Protein AF-A0A3N9U1U1-F1 (afdb_monomer_lite)

Radius of gyration: 14.03 Å; chains: 1; bounding box: 30×42×37 Å

Foldseek 3Di:
DPPFQWDKDADPVRQWIKIFTHAFQAADPVVQKTKHQLVRIDTPGRPVQWDWDWDDQPPDTWIWTAGNVPRHTAWIDDDRMIMGGNVVVVRSVDDNVVHHHDPPVCVNVNNDDPDD

Structure (mmCIF, N/CA/C/O backbone):
data_AF-A0A3N9U1U1-F1
#
_entry.id   AF-A0A3N9U1U1-F1
#
loop_
_atom_site.group_PDB
_atom_site.id
_atom_site.type_symbol
_atom_site.label_atom_id
_atom_site.label_alt_id
_atom_site.label_comp_id
_atom_site.label_asym_id
_atom_site.label_entity_id
_atom_site.label_seq_id
_atom_site.pdbx_PDB_ins_code
_atom_site.Cartn_x
_atom_site.Cartn_y
_atom_site.Cartn_z
_atom_site.occupancy
_atom_site.B_iso_or_equiv
_atom_site.auth_seq_id
_atom_site.auth_comp_id
_atom_site.auth_asym_id
_atom_site.auth_atom_id
_atom_site.pdbx_PDB_model_num
ATOM 1 N N . MET A 1 1 ? -3.858 25.351 -12.380 1.00 31.75 1 MET A N 1
ATOM 2 C CA . MET A 1 1 ? -4.132 24.780 -11.046 1.00 31.75 1 MET A CA 1
ATOM 3 C C . MET A 1 1 ? -4.018 23.277 -11.204 1.00 31.75 1 MET A C 1
ATOM 5 O O . MET A 1 1 ? -4.824 22.727 -11.942 1.00 31.75 1 MET A O 1
ATOM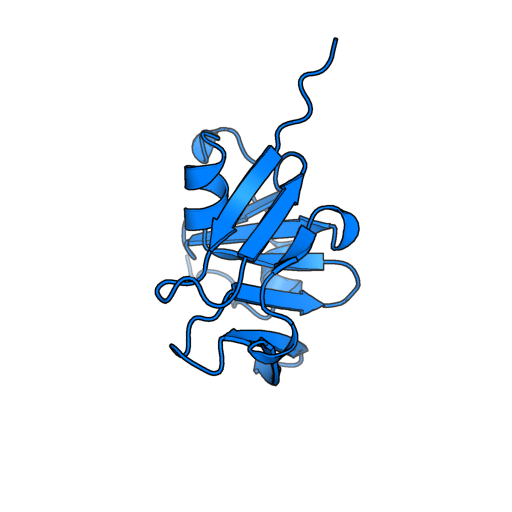 9 N N . SER A 1 2 ? -2.976 22.640 -10.661 1.00 41.50 2 SER A N 1
ATOM 10 C CA . SER A 1 2 ? -2.941 21.177 -10.613 1.00 41.50 2 SER A CA 1
ATOM 11 C C . SER A 1 2 ? -3.943 20.752 -9.548 1.00 41.50 2 SER A C 1
ATOM 13 O O . SER A 1 2 ? -3.799 21.101 -8.377 1.00 41.50 2 SER A O 1
ATOM 15 N N . ASN A 1 3 ? -5.003 20.063 -9.955 1.00 52.28 3 ASN A N 1
ATOM 16 C CA . ASN A 1 3 ? -5.795 19.312 -8.997 1.00 52.28 3 ASN A CA 1
ATOM 17 C C . ASN A 1 3 ? -4.896 18.158 -8.572 1.00 52.28 3 ASN A C 1
ATOM 19 O O . ASN A 1 3 ? -4.740 17.196 -9.318 1.00 52.28 3 ASN A O 1
ATOM 23 N N . ASN A 1 4 ? -4.215 18.304 -7.440 1.00 61.34 4 ASN A N 1
ATOM 24 C CA . ASN A 1 4 ? -3.495 17.184 -6.862 1.00 61.34 4 ASN A CA 1
ATOM 25 C C . ASN A 1 4 ? -4.531 16.077 -6.631 1.00 61.34 4 ASN A C 1
ATOM 27 O O . ASN A 1 4 ? -5.560 16.307 -5.993 1.00 61.34 4 ASN A O 1
ATOM 31 N N . LEU A 1 5 ? -4.299 14.919 -7.243 1.00 76.69 5 LEU A N 1
ATOM 32 C CA . LEU A 1 5 ? -5.171 13.763 -7.109 1.00 76.69 5 LEU A CA 1
ATOM 33 C C . LEU A 1 5 ? -5.086 13.292 -5.660 1.00 76.69 5 LEU A C 1
ATOM 35 O O . LEU A 1 5 ? -4.000 12.995 -5.174 1.00 76.69 5 LEU A O 1
ATOM 39 N N . TYR A 1 6 ? -6.215 13.266 -4.962 1.00 82.50 6 TYR A N 1
ATOM 40 C CA . TYR A 1 6 ? -6.299 12.724 -3.614 1.00 82.50 6 TYR A CA 1
ATOM 41 C C . TYR A 1 6 ? -7.487 11.780 -3.531 1.00 82.50 6 TYR A C 1
ATOM 43 O O . TYR A 1 6 ? -8.575 12.111 -4.006 1.00 82.50 6 TYR A O 1
ATOM 51 N N . ALA A 1 7 ? -7.306 10.648 -2.861 1.00 83.62 7 ALA A N 1
ATOM 52 C CA . ALA A 1 7 ? -8.416 9.808 -2.434 1.00 83.62 7 ALA A CA 1
ATOM 53 C C . ALA A 1 7 ? -8.213 9.365 -0.995 1.00 83.62 7 ALA A C 1
ATOM 55 O O . ALA A 1 7 ? -7.104 9.066 -0.556 1.00 83.62 7 ALA A O 1
ATOM 56 N N . ARG A 1 8 ? -9.321 9.306 -0.263 1.00 88.19 8 ARG A N 1
ATOM 57 C CA . ARG A 1 8 ? -9.377 8.662 1.043 1.00 88.19 8 ARG A CA 1
ATOM 58 C C . ARG A 1 8 ? -10.027 7.303 0.867 1.00 88.19 8 ARG A C 1
ATOM 60 O O . ARG A 1 8 ? -11.088 7.204 0.253 1.00 88.19 8 ARG A O 1
ATOM 67 N N . ALA A 1 9 ? -9.419 6.276 1.435 1.00 84.00 9 ALA A N 1
ATOM 68 C CA . ALA A 1 9 ? -9.984 4.942 1.438 1.00 84.00 9 ALA A CA 1
ATOM 69 C C . ALA A 1 9 ? -9.791 4.273 2.796 1.00 84.00 9 ALA A C 1
ATOM 71 O O . ALA A 1 9 ? -8.855 4.556 3.541 1.00 84.00 9 ALA A O 1
ATOM 72 N N . GLU A 1 10 ? -10.750 3.422 3.129 1.00 90.50 10 GLU A N 1
ATOM 73 C CA . GLU A 1 10 ? -10.861 2.778 4.430 1.00 90.50 10 GLU A CA 1
ATOM 74 C C . GLU A 1 10 ? -10.674 1.269 4.289 1.00 90.50 10 GLU A C 1
ATOM 76 O O . GLU A 1 10 ? -10.953 0.699 3.224 1.00 90.50 10 GLU A O 1
ATOM 81 N N . CYS A 1 11 ? -10.246 0.630 5.381 1.00 91.38 11 CYS A N 1
ATOM 82 C CA . CYS A 1 11 ? -10.404 -0.811 5.532 1.00 91.38 11 CYS A CA 1
ATOM 83 C C . CYS A 1 11 ? -11.897 -1.185 5.507 1.00 91.38 11 CYS A C 1
ATOM 85 O O . CYS A 1 11 ? -12.770 -0.359 5.773 1.00 91.38 11 CYS A O 1
ATOM 87 N N . GLY A 1 12 ? -12.214 -2.444 5.237 1.00 89.56 12 GLY A N 1
ATOM 88 C CA . GLY A 1 12 ? -13.567 -2.976 5.109 1.00 89.56 12 GLY A CA 1
ATOM 89 C C . GLY A 1 12 ? -14.449 -2.808 6.348 1.00 89.56 12 GLY A C 1
ATOM 90 O O . GLY A 1 12 ? -15.669 -2.782 6.214 1.00 89.56 12 GLY A O 1
ATOM 91 N N . CYS A 1 13 ? -13.876 -2.633 7.547 1.00 94.31 13 CYS A N 1
ATOM 92 C CA . CYS A 1 13 ? -14.652 -2.293 8.751 1.00 94.31 13 CYS A CA 1
ATOM 93 C C . CYS A 1 13 ? -14.685 -0.795 9.099 1.00 94.31 13 CYS A C 1
ATOM 95 O O . CYS A 1 13 ? -15.232 -0.433 10.144 1.00 94.31 13 CYS A O 1
ATOM 97 N N . GLY A 1 14 ? -14.070 0.066 8.283 1.00 93.56 14 GLY A N 1
ATOM 98 C CA . GLY A 1 14 ? -14.014 1.517 8.491 1.00 93.56 14 GLY A CA 1
ATOM 99 C C . GLY A 1 14 ? -13.151 1.970 9.675 1.00 93.56 14 GLY A C 1
ATOM 100 O O . GLY A 1 14 ? -13.118 3.152 10.007 1.00 93.56 14 GLY A O 1
ATOM 101 N N . ALA A 1 15 ? -12.460 1.053 10.363 1.00 96.12 15 ALA A N 1
ATOM 102 C CA . ALA A 1 15 ? -11.670 1.395 11.546 1.00 96.12 15 ALA A CA 1
ATOM 103 C C . ALA A 1 15 ? -10.398 2.179 11.201 1.00 96.12 15 ALA A C 1
ATOM 105 O O . ALA A 1 15 ? -9.993 3.033 11.987 1.00 96.12 15 ALA A O 1
ATOM 106 N N . VAL A 1 16 ? -9.801 1.902 10.038 1.00 95.19 16 VAL A N 1
ATOM 107 C CA . VAL A 1 16 ? -8.560 2.508 9.546 1.00 95.19 16 VAL A CA 1
ATOM 108 C C . VAL A 1 16 ? -8.831 3.207 8.220 1.00 95.19 16 VAL A C 1
ATOM 110 O O . VAL A 1 16 ? -9.489 2.627 7.357 1.00 95.19 16 VAL A O 1
ATOM 113 N N . ALA A 1 17 ? -8.308 4.424 8.052 1.00 92.06 17 ALA A N 1
ATOM 114 C CA . ALA A 1 17 ? -8.410 5.181 6.807 1.00 92.06 17 ALA A CA 1
ATOM 115 C C . ALA A 1 17 ? -7.060 5.759 6.382 1.00 92.06 17 ALA A C 1
ATOM 117 O O . ALA A 1 17 ? -6.355 6.379 7.187 1.00 92.06 17 ALA A O 1
ATOM 118 N N . LEU A 1 18 ? -6.747 5.620 5.097 1.00 90.88 18 LEU A N 1
ATOM 119 C CA . LEU A 1 18 ? -5.570 6.187 4.455 1.00 90.88 18 LEU A CA 1
ATOM 120 C C . LEU A 1 18 ? -5.988 7.276 3.472 1.00 90.88 18 LEU A C 1
ATOM 122 O O . LEU A 1 18 ? -7.022 7.173 2.811 1.00 90.88 18 LEU A O 1
ATOM 126 N N . LEU A 1 19 ? -5.168 8.311 3.386 1.00 91.25 19 LEU A N 1
ATOM 127 C CA . LEU A 1 19 ? -5.184 9.298 2.322 1.00 91.25 19 LEU A CA 1
ATOM 128 C C . LEU A 1 19 ? -4.013 8.988 1.391 1.00 91.25 19 LEU A C 1
ATOM 130 O O . LEU A 1 19 ? -2.876 8.904 1.849 1.00 91.25 19 LEU A O 1
ATOM 134 N N . VAL A 1 20 ? -4.305 8.822 0.107 1.00 89.50 20 VAL A N 1
ATOM 135 C CA . VAL A 1 20 ? -3.317 8.701 -0.970 1.00 89.50 20 VAL A CA 1
ATOM 136 C C . VAL A 1 20 ? -3.275 10.001 -1.759 1.00 89.50 20 VAL A C 1
ATOM 138 O O . VAL A 1 20 ? -4.322 10.598 -2.030 1.00 89.50 20 VAL A O 1
ATOM 141 N N . ALA A 1 21 ? -2.068 10.428 -2.117 1.00 88.50 21 ALA A N 1
ATOM 142 C CA . ALA A 1 21 ? -1.790 11.625 -2.893 1.00 88.50 21 ALA A CA 1
ATOM 143 C C . ALA A 1 21 ? -1.025 11.279 -4.177 1.00 88.50 21 ALA A C 1
ATOM 145 O O . ALA A 1 21 ? 0.037 10.666 -4.128 1.00 88.50 21 ALA A O 1
ATOM 146 N N . GLY A 1 22 ? -1.528 11.742 -5.317 1.00 87.88 22 GLY A N 1
ATOM 147 C CA . GLY A 1 22 ? -0.930 11.518 -6.628 1.00 87.88 22 GLY A CA 1
ATOM 148 C C . GLY A 1 22 ? -1.296 10.171 -7.250 1.00 87.88 22 GLY A C 1
ATOM 149 O O . GLY A 1 22 ? -2.337 9.584 -6.958 1.00 87.88 22 GLY A O 1
ATOM 150 N N . GLU A 1 23 ? -0.431 9.721 -8.152 1.00 90.06 23 GLU A N 1
ATOM 151 C CA . GLU A 1 23 ? -0.531 8.460 -8.889 1.00 90.06 23 GLU A CA 1
ATOM 152 C C . GLU A 1 23 ? 0.570 7.506 -8.410 1.00 90.06 23 GLU A C 1
ATOM 154 O O . GLU A 1 23 ? 1.606 7.975 -7.923 1.00 90.06 23 GLU A O 1
ATOM 159 N N . PRO A 1 24 ? 0.386 6.180 -8.528 1.00 93.31 24 PRO A N 1
ATOM 160 C CA . PRO A 1 24 ? 1.452 5.257 -8.180 1.00 93.31 24 PRO A CA 1
ATOM 161 C C . PRO A 1 24 ? 2.576 5.396 -9.205 1.00 93.31 24 PRO A C 1
ATOM 163 O O . PRO A 1 24 ? 2.335 5.601 -10.396 1.00 93.31 24 PRO A O 1
ATOM 166 N N . GLU A 1 25 ? 3.818 5.221 -8.769 1.00 93.56 25 GLU A N 1
ATOM 167 C CA . GLU A 1 25 ? 4.953 5.241 -9.697 1.00 93.56 25 GLU A CA 1
ATOM 168 C C . GLU A 1 25 ? 5.038 3.964 -10.532 1.00 93.56 25 GLU A C 1
ATOM 170 O O . GLU A 1 25 ? 5.623 3.954 -11.622 1.00 93.56 25 GLU A O 1
ATOM 175 N N . ALA A 1 26 ? 4.456 2.878 -10.022 1.00 95.25 26 ALA A N 1
ATOM 176 C CA . ALA A 1 26 ? 4.333 1.644 -10.763 1.00 95.25 26 ALA A CA 1
ATOM 177 C C . ALA A 1 26 ? 3.114 0.821 -10.353 1.00 95.25 26 ALA A C 1
ATOM 179 O O . ALA A 1 26 ? 2.638 0.885 -9.223 1.00 95.25 26 ALA A O 1
ATOM 180 N N . VAL A 1 27 ? 2.671 -0.031 -11.268 1.00 95.44 27 VAL A N 1
ATOM 181 C CA . VAL A 1 27 ? 1.641 -1.042 -11.038 1.00 95.44 27 VAL A CA 1
ATOM 182 C C . VAL A 1 27 ? 2.097 -2.413 -11.516 1.00 95.44 27 VAL A C 1
ATOM 184 O O . VAL A 1 27 ? 2.963 -2.547 -12.380 1.00 95.44 27 VAL A O 1
ATOM 187 N N . ASP A 1 28 ? 1.474 -3.452 -10.984 1.00 94.00 28 ASP A N 1
ATOM 188 C CA . ASP A 1 28 ? 1.488 -4.785 -11.565 1.00 94.00 28 ASP A CA 1
ATOM 189 C C . ASP A 1 28 ? 0.054 -5.298 -11.693 1.00 94.00 28 ASP A C 1
ATOM 191 O O . ASP A 1 28 ? -0.514 -5.822 -10.729 1.00 94.00 28 ASP A O 1
ATOM 195 N N . PRO A 1 29 ? -0.545 -5.182 -12.890 1.00 89.94 29 PRO A N 1
ATOM 196 C CA . PRO A 1 29 ? -1.899 -5.657 -13.131 1.00 89.94 29 PRO A CA 1
ATOM 197 C C . PRO A 1 29 ? -2.064 -7.169 -12.968 1.00 89.94 29 PRO A C 1
ATOM 199 O O . PRO A 1 29 ? -3.159 -7.618 -12.639 1.00 89.94 29 PRO A O 1
ATOM 202 N N . ARG A 1 30 ? -0.998 -7.959 -13.165 1.00 89.44 30 ARG A N 1
ATOM 203 C CA . ARG A 1 30 ? -1.049 -9.424 -13.034 1.00 89.44 30 ARG A CA 1
ATOM 204 C C . ARG A 1 30 ? -1.173 -9.833 -11.571 1.00 89.44 30 ARG A C 1
ATOM 206 O O . ARG A 1 30 ? -1.912 -10.759 -11.259 1.00 89.44 30 ARG A O 1
ATOM 213 N N . LEU A 1 31 ? -0.474 -9.122 -10.687 1.00 91.25 31 LEU A N 1
ATOM 214 C CA . LEU A 1 31 ? -0.533 -9.332 -9.237 1.00 91.25 31 LEU A CA 1
ATOM 215 C C . LEU A 1 31 ? -1.609 -8.483 -8.544 1.00 91.25 31 LEU A C 1
ATOM 217 O O . LEU A 1 31 ? -1.845 -8.649 -7.352 1.00 91.25 31 LEU A O 1
ATOM 221 N N . ARG A 1 32 ? -2.271 -7.587 -9.285 1.00 93.38 32 ARG A N 1
ATOM 222 C CA . ARG A 1 32 ? -3.170 -6.550 -8.760 1.00 93.38 32 ARG A CA 1
ATOM 223 C C . ARG A 1 32 ? -2.521 -5.686 -7.674 1.00 93.38 32 ARG A C 1
ATOM 225 O O . ARG A 1 32 ? -3.139 -5.417 -6.643 1.00 93.38 32 ARG A O 1
ATOM 232 N N . LEU A 1 33 ? -1.309 -5.200 -7.936 1.00 95.25 33 LEU A N 1
ATOM 233 C CA . LEU A 1 33 ? -0.547 -4.358 -7.010 1.00 95.25 33 LEU A CA 1
ATOM 234 C C . LEU A 1 33 ? -0.232 -2.975 -7.582 1.00 95.25 33 LEU A C 1
ATOM 236 O O . LEU A 1 33 ? -0.157 -2.790 -8.797 1.00 95.25 33 LEU A O 1
ATOM 240 N N . ALA A 1 34 ? -0.021 -2.019 -6.685 1.00 95.44 34 ALA A N 1
ATOM 241 C CA . ALA A 1 34 ? 0.484 -0.685 -6.978 1.00 95.44 34 ALA A CA 1
ATOM 242 C C . ALA A 1 34 ? 1.560 -0.291 -5.971 1.00 95.44 34 ALA A C 1
ATOM 244 O O . ALA A 1 34 ? 1.425 -0.584 -4.780 1.00 95.44 34 ALA A O 1
ATOM 245 N N . TRP A 1 35 ? 2.584 0.406 -6.455 1.00 97.00 35 TRP A N 1
ATOM 246 C CA . TRP A 1 35 ? 3.695 0.905 -5.660 1.00 97.00 35 TRP A CA 1
ATOM 247 C C . TRP A 1 35 ? 3.751 2.424 -5.682 1.00 97.00 35 TRP A C 1
ATOM 249 O O . TRP A 1 35 ? 3.690 3.065 -6.734 1.00 97.00 35 TRP A O 1
ATOM 259 N N . TRP A 1 36 ? 3.926 2.974 -4.492 1.00 95.62 36 TRP A N 1
ATOM 260 C CA . TRP A 1 36 ? 3.913 4.398 -4.213 1.00 95.62 36 TRP A CA 1
ATOM 261 C C . TRP A 1 36 ? 5.160 4.766 -3.417 1.00 95.62 36 TRP A C 1
ATOM 263 O O . TRP A 1 36 ? 5.624 3.943 -2.618 1.00 95.62 36 TRP A O 1
ATOM 273 N N . PRO A 1 37 ? 5.679 5.993 -3.553 1.00 95.31 37 PRO A N 1
ATOM 274 C CA . PRO A 1 37 ? 6.601 6.505 -2.557 1.00 95.31 37 PRO A CA 1
ATOM 275 C C . PRO A 1 37 ? 5.874 6.568 -1.208 1.00 95.31 37 PRO A C 1
ATOM 277 O O . PRO A 1 37 ? 4.698 6.924 -1.143 1.00 95.31 37 PRO A O 1
ATOM 280 N N . GLU A 1 38 ? 6.564 6.249 -0.117 1.00 94.25 38 GLU A N 1
ATOM 281 C CA . GLU A 1 38 ? 5.983 6.267 1.234 1.00 94.25 38 GLU A CA 1
ATOM 282 C C . GLU A 1 38 ? 5.356 7.627 1.580 1.00 94.25 38 GLU A C 1
ATOM 284 O O . GLU A 1 38 ? 4.312 7.703 2.222 1.00 94.25 38 GLU A O 1
ATOM 289 N N . THR A 1 39 ? 5.931 8.710 1.057 1.00 93.31 39 THR A N 1
ATOM 290 C CA . THR A 1 39 ? 5.436 10.081 1.235 1.00 93.31 39 THR A CA 1
ATOM 291 C C . THR A 1 39 ? 4.089 10.361 0.561 1.00 93.31 39 THR A C 1
ATOM 293 O O . THR A 1 39 ? 3.480 11.391 0.853 1.00 93.31 39 THR A O 1
ATOM 296 N N . ALA A 1 40 ? 3.609 9.484 -0.327 1.00 92.94 40 ALA A N 1
ATOM 297 C CA . ALA A 1 40 ? 2.302 9.609 -0.968 1.00 92.94 40 ALA A CA 1
ATOM 298 C C . ALA A 1 40 ? 1.149 9.061 -0.114 1.00 92.94 40 ALA A C 1
ATOM 300 O O . ALA A 1 40 ? -0.009 9.339 -0.434 1.00 92.94 40 ALA A O 1
ATOM 301 N N . LEU A 1 41 ? 1.431 8.302 0.954 1.00 91.88 41 LEU A N 1
ATOM 302 C CA . LEU A 1 41 ? 0.410 7.713 1.819 1.00 91.88 41 LEU A CA 1
ATOM 303 C C . LEU A 1 41 ? 0.450 8.310 3.217 1.00 91.88 41 LEU A C 1
ATOM 305 O O . LEU A 1 41 ? 1.495 8.437 3.847 1.00 91.88 41 LEU A O 1
ATOM 309 N N . GLN A 1 42 ? -0.730 8.638 3.731 1.00 92.12 42 GLN A N 1
ATOM 310 C CA . GLN A 1 42 ? -0.887 9.139 5.083 1.00 92.12 42 GLN A CA 1
ATOM 311 C C . GLN A 1 42 ? -2.016 8.409 5.801 1.00 92.12 42 GLN A C 1
ATOM 313 O O . GLN A 1 42 ? -3.160 8.376 5.344 1.00 92.12 42 GLN A O 1
ATOM 318 N N . LEU A 1 43 ? -1.718 7.893 6.990 1.00 92.44 43 LEU A N 1
ATOM 319 C CA . LEU A 1 43 ? -2.738 7.424 7.915 1.00 92.44 43 LEU A CA 1
ATOM 320 C C . LEU A 1 43 ? -3.541 8.617 8.448 1.00 92.44 43 LEU A C 1
ATOM 322 O O . LEU A 1 43 ? -2.995 9.511 9.090 1.00 92.44 43 LEU A O 1
ATOM 326 N N . THR A 1 44 ? -4.849 8.623 8.195 1.00 93.88 44 THR A N 1
ATOM 327 C CA . THR A 1 44 ? -5.748 9.709 8.630 1.00 93.88 44 THR A CA 1
ATOM 328 C C . THR A 1 44 ? -6.680 9.299 9.760 1.00 93.88 44 THR A C 1
ATOM 330 O O . THR A 1 44 ? -7.211 10.158 10.460 1.00 93.88 44 THR A O 1
ATOM 333 N N . GLN A 1 45 ? -6.877 7.995 9.965 1.00 94.81 45 GLN A N 1
ATOM 334 C CA . GLN A 1 45 ? -7.739 7.461 11.014 1.00 94.81 45 GLN A CA 1
ATOM 335 C C . GLN A 1 45 ? -7.286 6.064 11.430 1.00 94.81 45 GLN A C 1
ATOM 337 O O . GLN A 1 45 ? -6.869 5.273 10.587 1.00 94.81 45 GLN A O 1
ATOM 342 N N . GLY A 1 46 ? -7.469 5.735 12.711 1.00 95.00 46 GLY A N 1
ATOM 343 C CA . GLY A 1 46 ? -7.418 4.348 13.168 1.00 95.00 46 GLY A CA 1
ATOM 344 C C . GLY A 1 46 ? -6.036 3.824 13.520 1.00 95.00 46 GLY A C 1
ATOM 345 O O . GLY A 1 46 ? -5.836 2.618 13.439 1.00 95.00 46 GLY A O 1
ATOM 346 N N . ALA A 1 47 ? -5.103 4.689 13.929 1.00 95.25 47 ALA A N 1
ATOM 347 C CA . ALA A 1 47 ? -3.766 4.278 14.370 1.00 95.25 47 ALA A CA 1
ATOM 348 C C . ALA A 1 47 ? -3.804 3.186 15.447 1.00 95.25 47 ALA A C 1
ATOM 350 O O . ALA A 1 47 ? -3.089 2.198 15.338 1.00 95.25 47 ALA A O 1
ATOM 351 N N . ASP A 1 48 ? -4.725 3.290 16.407 1.00 96.62 48 ASP A N 1
ATOM 352 C CA . ASP A 1 48 ? -4.898 2.273 17.450 1.00 96.62 48 ASP A CA 1
ATOM 353 C C . ASP A 1 48 ? -5.377 0.918 16.910 1.00 96.62 48 ASP A C 1
ATOM 355 O O . ASP A 1 48 ? -5.287 -0.091 17.603 1.00 96.62 48 ASP A O 1
ATOM 359 N N . TRP A 1 49 ? -5.934 0.880 15.699 1.00 97.38 49 TRP A N 1
ATOM 360 C CA . TRP A 1 49 ? -6.395 -0.338 15.033 1.00 97.38 49 TRP A CA 1
ATOM 361 C C . TRP A 1 49 ? -5.394 -0.873 14.012 1.00 97.38 49 TRP A C 1
ATOM 363 O O . TRP A 1 49 ? -5.670 -1.916 13.417 1.00 97.38 49 TRP A O 1
ATOM 373 N N . LEU A 1 50 ? -4.267 -0.191 13.810 1.00 96.25 50 LEU A N 1
ATOM 374 C CA . LEU A 1 50 ? -3.210 -0.637 12.920 1.00 96.25 50 LEU A CA 1
ATOM 375 C C . LEU A 1 50 ? -2.295 -1.616 13.659 1.00 96.25 50 LEU A C 1
ATOM 377 O O . LEU A 1 50 ? -1.808 -1.343 14.755 1.00 96.25 50 LEU A O 1
ATOM 381 N N . GLU A 1 51 ? -2.077 -2.771 13.054 1.00 96.94 51 GLU A N 1
ATOM 382 C CA . GLU A 1 51 ? -1.129 -3.778 13.498 1.00 96.94 51 GLU A CA 1
ATOM 383 C C . GLU A 1 51 ? 0.029 -3.842 12.508 1.00 96.94 51 GLU A C 1
ATOM 385 O O . GLU A 1 51 ? -0.176 -3.885 11.294 1.00 96.94 51 GLU A O 1
ATOM 390 N N . LEU A 1 52 ? 1.242 -3.832 13.058 1.00 96.50 52 LEU A N 1
ATOM 391 C CA . LEU A 1 52 ? 2.495 -3.901 12.324 1.00 96.50 52 LEU A CA 1
ATOM 392 C C . LEU A 1 52 ? 3.084 -5.298 12.495 1.00 96.50 52 LEU A C 1
ATOM 394 O O . LEU A 1 52 ? 3.365 -5.719 13.618 1.00 96.50 52 LEU A O 1
ATOM 398 N N . THR A 1 53 ? 3.281 -6.007 11.390 1.00 97.31 53 THR A N 1
ATOM 399 C CA . THR A 1 53 ? 3.878 -7.348 11.390 1.00 97.31 53 THR A CA 1
ATOM 400 C C . THR A 1 53 ? 5.002 -7.443 10.377 1.00 97.31 53 THR A C 1
ATOM 402 O O . THR A 1 53 ? 4.954 -6.822 9.321 1.00 97.31 53 THR A O 1
ATOM 405 N N . ASP A 1 54 ? 6.023 -8.231 10.691 1.00 96.81 54 ASP A N 1
ATOM 406 C CA . ASP A 1 54 ? 7.069 -8.556 9.731 1.00 96.81 54 ASP A CA 1
ATOM 407 C C . ASP A 1 54 ? 6.662 -9.766 8.890 1.00 96.81 54 ASP A C 1
ATOM 409 O O . ASP A 1 54 ? 6.353 -10.833 9.423 1.00 96.81 54 ASP A O 1
ATOM 413 N N . GLU A 1 55 ? 6.742 -9.631 7.570 1.00 95.62 55 GLU A N 1
ATOM 414 C CA . GLU A 1 55 ? 6.579 -10.731 6.623 1.00 95.62 55 GLU A CA 1
ATOM 415 C C . GLU A 1 55 ? 7.903 -11.024 5.917 1.00 95.62 55 GLU A C 1
ATOM 417 O O . GLU A 1 55 ? 8.636 -10.122 5.506 1.00 95.62 55 GLU A O 1
ATOM 422 N N . ARG A 1 56 ? 8.212 -12.312 5.747 1.00 93.94 56 ARG A N 1
ATOM 423 C CA . ARG A 1 56 ? 9.316 -12.762 4.897 1.00 93.94 56 ARG A CA 1
ATOM 424 C C . ARG A 1 56 ? 8.764 -13.156 3.534 1.00 93.94 56 ARG A C 1
ATOM 426 O O . ARG A 1 56 ? 7.981 -14.100 3.446 1.00 93.94 56 ARG A O 1
ATOM 433 N N . ARG A 1 57 ? 9.209 -12.475 2.476 1.00 92.62 57 ARG A N 1
ATOM 434 C CA . ARG A 1 57 ? 8.913 -12.843 1.085 1.00 92.62 57 ARG A CA 1
ATOM 435 C C . ARG A 1 57 ? 10.218 -13.061 0.329 1.00 92.62 57 ARG A C 1
ATOM 437 O O . ARG A 1 57 ? 10.960 -12.117 0.067 1.00 92.62 57 ARG A O 1
ATOM 444 N N . GLY A 1 58 ? 10.540 -14.322 0.045 1.00 87.88 58 GLY A N 1
ATOM 445 C CA . GLY A 1 58 ? 11.878 -14.700 -0.417 1.00 87.88 58 GLY A CA 1
ATOM 446 C C . GLY A 1 58 ? 12.953 -14.260 0.584 1.00 87.88 58 GLY A C 1
ATOM 447 O O . GLY A 1 58 ? 12.839 -14.507 1.785 1.00 87.88 58 GLY A O 1
ATOM 448 N N . GLU A 1 59 ? 13.969 -13.548 0.099 1.00 89.38 59 GLU A N 1
ATOM 449 C CA . GLU A 1 59 ? 15.053 -13.011 0.933 1.00 89.38 59 GLU A CA 1
ATOM 450 C C . GLU A 1 59 ? 14.692 -11.706 1.655 1.00 89.38 59 GLU A C 1
ATOM 452 O O . GLU A 1 59 ? 15.489 -11.153 2.419 1.00 89.38 59 GLU A O 1
ATOM 457 N N . HIS A 1 60 ? 13.483 -11.199 1.446 1.00 92.00 60 HIS A N 1
ATOM 458 C CA . HIS A 1 60 ? 13.100 -9.858 1.842 1.00 92.00 60 HIS A CA 1
ATOM 459 C C . HIS A 1 60 ? 12.260 -9.855 3.110 1.00 92.00 60 HIS A C 1
ATOM 461 O O . HIS A 1 60 ? 11.406 -10.716 3.310 1.00 92.00 60 HIS A O 1
ATOM 467 N N . ARG A 1 61 ? 12.535 -8.887 3.987 1.00 94.88 61 ARG A N 1
ATOM 468 C CA . ARG A 1 61 ? 11.706 -8.573 5.150 1.00 94.88 61 ARG A CA 1
ATOM 469 C C . ARG A 1 61 ? 10.853 -7.364 4.789 1.00 94.88 61 ARG A C 1
ATOM 471 O O . ARG A 1 61 ? 11.395 -6.350 4.361 1.00 94.88 61 ARG A O 1
ATOM 478 N N . LEU A 1 62 ? 9.548 -7.514 4.931 1.00 96.50 62 LEU A N 1
ATOM 479 C CA . LEU A 1 62 ? 8.544 -6.520 4.590 1.00 96.50 62 LEU A CA 1
ATOM 480 C C . LEU A 1 62 ? 7.798 -6.142 5.863 1.00 96.50 62 LEU A C 1
ATOM 482 O O . LEU A 1 62 ? 7.474 -7.028 6.656 1.00 96.50 62 LEU A O 1
ATOM 486 N N . LEU A 1 63 ? 7.509 -4.858 6.041 1.00 97.31 63 LEU A N 1
ATOM 487 C CA . LEU A 1 63 ? 6.613 -4.416 7.098 1.00 97.31 63 LEU A CA 1
ATOM 488 C C . LEU A 1 63 ? 5.187 -4.437 6.550 1.00 97.31 63 LEU A C 1
ATOM 490 O O . LEU A 1 63 ? 4.908 -3.868 5.501 1.00 97.31 63 LEU A O 1
ATOM 494 N N . VAL A 1 64 ? 4.294 -5.148 7.224 1.00 97.19 64 VAL A N 1
ATOM 495 C CA . VAL A 1 64 ? 2.896 -5.304 6.833 1.00 97.19 64 VAL A CA 1
ATOM 496 C C . VAL A 1 64 ? 2.023 -4.565 7.826 1.00 97.19 64 VAL A C 1
ATOM 498 O O . VAL A 1 64 ? 2.067 -4.828 9.028 1.00 97.19 64 VAL A O 1
ATOM 501 N N . GLU A 1 65 ? 1.207 -3.669 7.292 1.00 95.81 65 GLU A N 1
ATOM 502 C CA . GLU A 1 65 ? 0.287 -2.818 8.029 1.00 95.81 65 GLU A CA 1
ATOM 503 C C . GLU A 1 65 ? -1.143 -3.294 7.769 1.00 95.81 65 GLU A C 1
ATOM 505 O O . GLU A 1 65 ? -1.695 -3.138 6.672 1.00 95.81 65 GLU A O 1
ATOM 510 N N . SER A 1 66 ? -1.742 -3.892 8.796 1.00 96.12 66 SER A N 1
ATOM 511 C CA . SER A 1 66 ? -3.067 -4.508 8.725 1.00 96.12 66 SER A CA 1
ATOM 512 C C . SER A 1 66 ? -4.012 -3.903 9.755 1.00 96.12 66 SER A C 1
ATOM 514 O O . SER A 1 66 ? -3.601 -3.435 10.814 1.00 96.12 66 SER A O 1
ATOM 516 N N . CYS A 1 67 ? -5.312 -3.924 9.484 1.00 96.81 67 CYS A N 1
ATOM 517 C CA . CYS A 1 67 ? -6.303 -3.567 10.486 1.00 96.81 67 CYS A CA 1
ATOM 518 C C . CYS A 1 67 ? -6.531 -4.746 11.440 1.00 96.81 67 CYS A C 1
ATOM 520 O O . CYS A 1 67 ? -7.153 -5.733 11.056 1.00 96.81 67 CYS A O 1
ATOM 522 N N . ARG A 1 68 ? -6.157 -4.621 12.718 1.00 97.31 68 ARG A N 1
ATOM 523 C CA . ARG A 1 68 ? -6.349 -5.684 13.729 1.00 97.31 68 ARG A CA 1
ATOM 524 C C . ARG A 1 68 ? -7.815 -6.048 13.999 1.00 97.31 68 ARG A C 1
ATOM 526 O O . ARG A 1 68 ? -8.100 -7.035 14.667 1.00 97.31 68 ARG A O 1
ATOM 533 N N . ARG A 1 69 ? -8.760 -5.211 13.548 1.00 97.06 69 ARG A N 1
ATOM 534 C CA . ARG A 1 69 ? -10.202 -5.424 13.745 1.00 97.06 69 ARG A CA 1
ATOM 535 C C . ARG A 1 69 ? -10.817 -6.325 12.676 1.00 97.06 69 ARG A C 1
ATOM 537 O O . ARG A 1 69 ? -11.629 -7.174 13.024 1.00 97.06 69 ARG A O 1
ATOM 544 N N . CYS A 1 70 ? -10.493 -6.110 11.402 1.00 95.94 70 CYS A N 1
ATOM 545 C CA . CYS A 1 70 ? -11.058 -6.885 10.288 1.00 95.94 70 CYS A CA 1
ATOM 546 C C . CYS A 1 70 ? -10.050 -7.793 9.580 1.00 95.94 70 CYS A C 1
ATOM 548 O O . CYS A 1 70 ? -10.462 -8.617 8.776 1.00 95.94 70 CYS A O 1
ATOM 550 N N . GLY A 1 71 ? -8.757 -7.663 9.875 1.00 94.62 71 GLY A N 1
ATOM 551 C CA . GLY A 1 71 ? -7.686 -8.407 9.217 1.00 94.62 71 GLY A CA 1
ATOM 552 C C . GLY A 1 71 ? -7.277 -7.851 7.853 1.00 94.62 71 GLY A C 1
ATOM 553 O O . GLY A 1 71 ? -6.388 -8.420 7.226 1.00 94.62 71 GLY A O 1
ATOM 554 N N . ASP A 1 72 ? -7.885 -6.755 7.385 1.00 93.31 72 ASP A N 1
ATOM 555 C CA . ASP A 1 72 ? -7.541 -6.194 6.078 1.00 93.31 72 ASP A CA 1
ATOM 556 C C . ASP A 1 72 ? -6.099 -5.714 6.053 1.00 93.31 72 ASP A C 1
ATOM 558 O O . ASP A 1 72 ? -5.692 -4.876 6.861 1.00 93.31 72 ASP A O 1
ATOM 562 N N . ARG A 1 73 ? -5.358 -6.216 5.071 1.00 93.25 73 ARG A N 1
ATOM 563 C CA . ARG A 1 73 ? -3.997 -5.799 4.766 1.00 93.25 73 ARG A CA 1
ATOM 564 C C . ARG A 1 73 ? -4.043 -4.539 3.913 1.00 93.25 73 ARG A C 1
ATOM 566 O O . ARG A 1 73 ? -4.537 -4.574 2.789 1.00 93.25 73 ARG A O 1
ATOM 573 N N . LEU A 1 74 ? -3.549 -3.433 4.454 1.00 92.56 74 LEU A N 1
ATOM 574 C CA . LEU A 1 74 ? -3.687 -2.118 3.828 1.00 92.56 74 LEU A CA 1
ATOM 575 C C . LEU A 1 74 ? -2.448 -1.749 3.027 1.00 92.56 74 LEU A C 1
ATOM 577 O O . LEU A 1 74 ? -2.563 -1.320 1.881 1.00 92.56 74 LEU A O 1
ATOM 581 N N . MET A 1 75 ? -1.279 -1.930 3.635 1.00 94.88 75 MET A N 1
ATOM 582 C CA . MET A 1 75 ? -0.002 -1.498 3.085 1.00 94.88 75 MET A CA 1
ATOM 583 C C . MET A 1 75 ? 1.083 -2.524 3.397 1.00 94.88 75 MET A C 1
ATOM 585 O O . MET A 1 75 ? 1.038 -3.244 4.401 1.00 94.88 75 MET A O 1
ATOM 589 N N . VAL A 1 76 ? 2.062 -2.595 2.504 1.00 96.44 76 VAL A N 1
ATOM 590 C CA . VAL A 1 76 ? 3.315 -3.308 2.720 1.00 96.44 76 VAL A CA 1
ATOM 591 C C . VAL A 1 76 ? 4.438 -2.329 2.431 1.00 96.44 76 VAL A C 1
ATOM 593 O O . VAL A 1 76 ? 4.533 -1.838 1.312 1.00 96.44 76 VAL A O 1
ATOM 596 N N . SER A 1 77 ? 5.269 -2.016 3.415 1.00 95.69 77 SER A N 1
ATOM 597 C CA . SER A 1 77 ? 6.298 -0.985 3.311 1.00 95.69 77 SER A CA 1
ATOM 598 C C . SER A 1 77 ? 7.704 -1.589 3.299 1.00 95.69 77 SER A C 1
ATOM 600 O O . SER A 1 77 ? 8.007 -2.579 3.979 1.00 95.69 77 SER A O 1
ATOM 602 N N . ARG A 1 78 ? 8.568 -1.010 2.458 1.00 95.44 78 ARG A N 1
ATOM 603 C CA . ARG A 1 78 ? 9.985 -1.362 2.348 1.00 95.44 78 ARG A CA 1
ATOM 604 C C . ARG A 1 78 ? 10.784 -0.261 1.652 1.00 95.44 78 ARG A C 1
ATOM 606 O O . ARG A 1 78 ? 10.406 0.178 0.574 1.00 95.44 78 ARG A O 1
ATOM 613 N N . ASP A 1 79 ? 11.948 0.086 2.206 1.00 94.12 79 ASP A N 1
ATOM 614 C CA . ASP A 1 79 ? 12.970 0.931 1.559 1.00 94.12 79 ASP A CA 1
ATOM 615 C C . ASP A 1 79 ? 12.405 2.236 0.944 1.00 94.12 79 ASP A C 1
ATOM 617 O O . ASP A 1 79 ? 12.790 2.632 -0.155 1.00 94.12 79 ASP A O 1
ATOM 621 N N . GLY A 1 80 ? 11.472 2.898 1.644 1.00 94.56 80 GLY A N 1
ATOM 622 C CA . GLY A 1 80 ? 10.821 4.142 1.199 1.00 94.56 80 GLY A CA 1
AT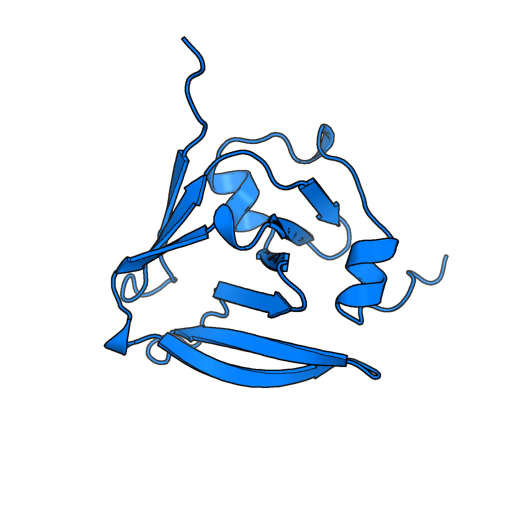OM 623 C C . GLY A 1 80 ? 9.675 3.960 0.194 1.00 94.56 80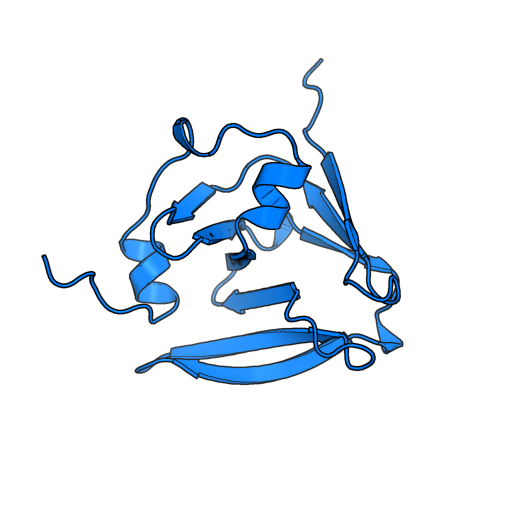 GLY A C 1
ATOM 624 O O . GLY A 1 80 ? 9.155 4.948 -0.328 1.00 94.56 80 GLY A O 1
ATOM 625 N N . TRP A 1 81 ? 9.272 2.718 -0.073 1.00 96.75 81 TRP A N 1
ATOM 626 C CA . TRP A 1 81 ? 8.158 2.355 -0.945 1.00 96.75 81 TRP A CA 1
ATOM 627 C C . TRP A 1 81 ? 7.034 1.692 -0.170 1.00 96.75 81 TRP A C 1
ATOM 629 O O . TRP A 1 81 ? 7.267 0.977 0.806 1.00 96.75 81 TRP A O 1
ATOM 639 N N . VAL A 1 82 ? 5.820 1.864 -0.678 1.00 96.50 82 VAL A N 1
ATOM 640 C CA . VAL A 1 82 ? 4.618 1.212 -0.172 1.00 96.50 82 VAL A CA 1
ATOM 641 C C . VAL A 1 82 ? 3.921 0.479 -1.309 1.00 96.50 82 VAL A C 1
ATOM 643 O O . VAL A 1 82 ? 3.600 1.060 -2.342 1.00 96.50 82 VAL A O 1
ATOM 646 N N . GLU A 1 83 ? 3.678 -0.807 -1.102 1.00 96.44 83 GLU A N 1
ATOM 647 C CA . GLU A 1 83 ? 2.851 -1.681 -1.922 1.00 96.44 83 GLU A CA 1
ATOM 648 C C . GLU A 1 83 ? 1.420 -1.710 -1.369 1.00 96.44 83 GLU A C 1
ATOM 650 O O . GLU A 1 83 ? 1.191 -1.889 -0.172 1.00 96.44 83 GLU A O 1
ATOM 655 N N . THR A 1 84 ? 0.451 -1.562 -2.266 1.00 94.38 84 THR A N 1
ATOM 656 C CA . THR A 1 84 ? -0.994 -1.650 -1.999 1.00 94.38 84 THR A CA 1
ATOM 657 C C . THR A 1 84 ? -1.660 -2.509 -3.072 1.00 94.38 84 THR A C 1
ATOM 659 O O . THR A 1 84 ? -1.055 -2.802 -4.105 1.00 94.38 84 THR A O 1
ATOM 662 N N . THR A 1 85 ? -2.921 -2.891 -2.872 1.00 91.56 85 THR A N 1
ATOM 663 C CA . THR A 1 85 ? -3.713 -3.511 -3.943 1.00 91.56 85 THR A CA 1
ATOM 664 C C . THR A 1 85 ? -4.138 -2.475 -4.991 1.00 91.56 85 THR A C 1
ATOM 666 O O . THR A 1 85 ? -4.293 -1.290 -4.691 1.00 91.56 85 THR A O 1
ATOM 669 N N . LEU A 1 86 ? -4.410 -2.917 -6.223 1.00 90.38 86 LEU A N 1
ATOM 670 C CA . LEU A 1 86 ? -4.944 -2.044 -7.279 1.00 90.38 86 LEU A CA 1
ATOM 671 C C . LEU A 1 86 ? -6.300 -1.416 -6.942 1.00 90.38 86 LEU A C 1
ATOM 673 O O . LEU A 1 86 ? -6.647 -0.399 -7.532 1.00 90.38 86 LEU A O 1
ATOM 677 N N . GLU A 1 87 ? -7.043 -1.958 -5.975 1.00 84.69 87 GLU A N 1
ATOM 678 C CA . GLU A 1 87 ? -8.306 -1.356 -5.530 1.00 84.69 87 GLU A CA 1
ATOM 679 C C . GLU A 1 87 ? -8.111 0.085 -5.040 1.00 84.69 87 GLU A C 1
ATOM 681 O O . GLU A 1 87 ? -8.999 0.922 -5.193 1.00 84.69 87 GLU A O 1
ATOM 686 N N . TRP A 1 88 ? -6.934 0.408 -4.497 1.00 79.38 88 TRP A N 1
ATOM 687 C CA . TRP A 1 88 ? -6.589 1.769 -4.086 1.00 79.38 88 TRP A CA 1
ATOM 688 C C . TRP A 1 88 ? -6.424 2.716 -5.280 1.00 79.38 88 TRP A C 1
ATOM 690 O O . TRP A 1 88 ? -6.891 3.853 -5.228 1.00 79.38 88 TRP A O 1
ATOM 700 N N . VAL A 1 89 ? -5.829 2.234 -6.374 1.00 84.12 89 VAL A N 1
ATOM 701 C CA . VAL A 1 89 ? -5.691 2.972 -7.642 1.00 84.12 89 VAL A CA 1
ATOM 702 C C . VAL A 1 89 ? -7.054 3.174 -8.301 1.00 84.12 89 VAL A C 1
ATOM 704 O O . VAL A 1 89 ? -7.391 4.281 -8.714 1.00 84.12 89 VAL A O 1
ATOM 707 N N . GLU A 1 90 ? -7.868 2.120 -8.348 1.00 83.38 90 GLU A N 1
ATOM 708 C CA . GLU A 1 90 ? -9.221 2.154 -8.913 1.00 83.38 90 GLU A CA 1
ATOM 709 C C . GLU A 1 90 ? -10.102 3.178 -8.167 1.00 83.38 90 GLU A C 1
ATOM 711 O O . GLU A 1 90 ? -10.848 3.935 -8.788 1.00 83.38 90 GLU A O 1
ATOM 716 N N . ARG A 1 91 ? -9.960 3.288 -6.837 1.00 78.25 91 ARG A N 1
ATOM 717 C CA . ARG A 1 91 ? -10.665 4.292 -6.015 1.00 78.25 91 ARG A CA 1
ATOM 718 C C . ARG A 1 91 ? -10.216 5.737 -6.256 1.00 78.25 91 ARG A C 1
ATOM 720 O O . ARG A 1 91 ? -11.003 6.645 -6.000 1.00 78.25 91 ARG A O 1
ATOM 727 N N . LEU A 1 92 ? -9.000 5.962 -6.756 1.00 73.94 92 LEU A N 1
ATOM 728 C CA . LEU A 1 92 ? -8.546 7.282 -7.222 1.00 73.94 92 LEU A CA 1
ATOM 729 C C . LEU A 1 92 ? -9.159 7.671 -8.578 1.00 73.94 92 LEU A C 1
ATOM 731 O O . LEU A 1 92 ? -8.982 8.803 -9.020 1.00 73.94 92 LEU A O 1
ATOM 735 N N . GLY A 1 93 ? -9.878 6.755 -9.239 1.00 78.12 93 GLY A N 1
ATOM 736 C CA . GLY A 1 93 ? -10.417 6.968 -10.581 1.00 78.12 93 GLY A CA 1
ATOM 737 C C . GLY A 1 93 ? -9.344 6.939 -11.671 1.00 78.12 93 GLY A C 1
ATOM 738 O O . GLY A 1 93 ? -9.562 7.484 -12.750 1.00 78.12 93 GLY A O 1
ATOM 739 N N . LEU A 1 94 ? -8.185 6.335 -11.388 1.00 79.81 94 LEU A N 1
ATOM 740 C CA . LEU A 1 94 ? -7.079 6.224 -12.334 1.00 79.81 94 LEU A CA 1
ATOM 741 C C . LEU A 1 94 ? -7.268 5.021 -13.259 1.00 79.81 94 LEU A C 1
ATOM 743 O O . LEU A 1 94 ? -7.610 3.919 -12.822 1.00 79.81 94 L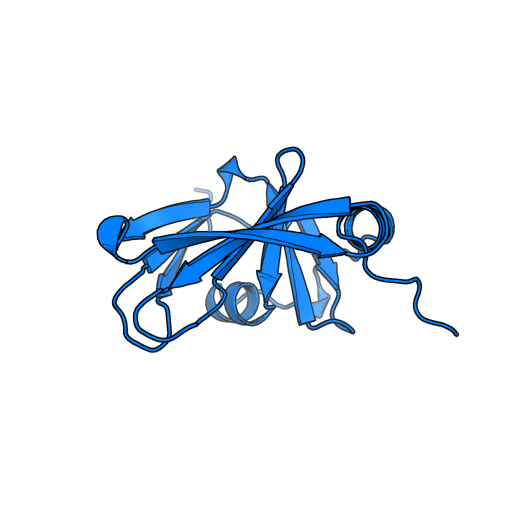EU A O 1
ATOM 747 N N . GLU A 1 95 ? -6.985 5.217 -14.544 1.00 82.19 95 GLU A N 1
ATOM 748 C CA . GLU A 1 95 ? -6.964 4.129 -15.517 1.00 82.19 95 GLU A CA 1
ATOM 749 C C . GLU A 1 95 ? -5.670 3.320 -15.380 1.00 82.19 95 GLU A C 1
ATOM 751 O O . GLU A 1 95 ? -4.602 3.750 -15.802 1.00 82.19 95 GLU A O 1
ATOM 756 N N . VAL A 1 96 ? -5.753 2.105 -14.832 1.00 80.75 96 VAL A N 1
ATOM 757 C CA . VAL A 1 96 ? -4.575 1.246 -14.594 1.00 80.75 96 VAL A CA 1
ATOM 758 C C . VAL A 1 96 ? -3.743 0.999 -15.862 1.00 80.75 96 VAL A C 1
ATOM 760 O O . VAL A 1 96 ? -2.525 0.864 -15.785 1.00 80.75 96 VAL A O 1
ATOM 763 N N . SER A 1 97 ? -4.374 0.970 -17.040 1.00 78.94 97 SER A N 1
ATOM 764 C CA . SER A 1 97 ? -3.707 0.744 -18.329 1.00 78.94 97 SER A CA 1
ATOM 765 C C . SER A 1 97 ? -2.743 1.851 -18.756 1.00 78.94 97 SER A C 1
ATOM 767 O O . SER A 1 97 ? -1.927 1.617 -19.645 1.00 78.94 97 SER A O 1
ATOM 769 N N . THR A 1 98 ? -2.836 3.046 -18.171 1.00 79.31 98 THR A N 1
ATOM 770 C CA . THR A 1 98 ? -1.936 4.167 -18.484 1.00 79.31 98 THR A CA 1
ATOM 771 C C . THR A 1 98 ? -0.711 4.202 -17.569 1.00 79.31 98 THR A C 1
ATOM 773 O O . THR A 1 98 ? 0.244 4.929 -17.847 1.00 79.31 98 THR A O 1
ATOM 776 N N . LEU A 1 99 ? -0.7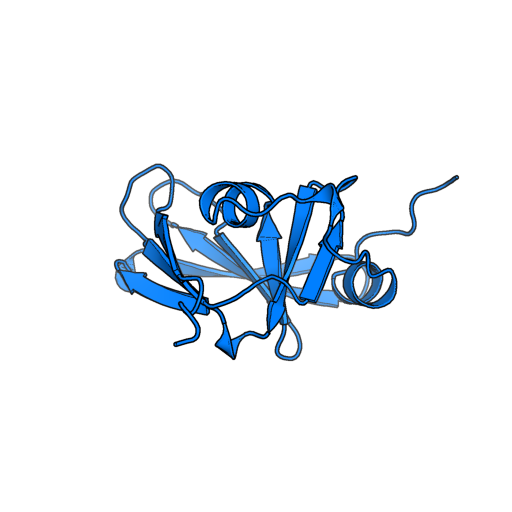10 3.392 -16.505 1.00 85.44 99 LEU A N 1
ATOM 777 C CA . LEU A 1 99 ? 0.324 3.372 -15.480 1.00 85.44 99 LEU A CA 1
ATOM 778 C C . LEU A 1 99 ? 1.456 2.406 -15.839 1.00 85.44 99 LEU A C 1
ATOM 780 O O . LEU A 1 99 ? 1.275 1.363 -16.472 1.00 85.44 99 LEU A O 1
ATOM 784 N N . ARG A 1 100 ? 2.668 2.767 -15.418 1.00 90.88 100 ARG A N 1
ATOM 785 C CA . ARG A 1 100 ? 3.894 2.042 -15.756 1.00 90.88 100 ARG A CA 1
ATOM 786 C C . ARG A 1 100 ? 4.015 0.740 -14.955 1.00 90.88 100 ARG A C 1
ATOM 788 O O . ARG A 1 100 ? 3.809 0.734 -13.749 1.00 90.88 100 ARG A O 1
ATOM 795 N N . ALA A 1 101 ? 4.459 -0.342 -15.594 1.00 90.50 101 ALA A N 1
ATOM 796 C CA . ALA A 1 101 ? 4.891 -1.552 -14.889 1.00 90.50 101 ALA A CA 1
ATOM 797 C C . ALA A 1 101 ? 6.357 -1.469 -14.423 1.00 90.50 101 ALA A C 1
ATOM 799 O O . ALA A 1 101 ? 7.192 -0.861 -15.100 1.00 90.50 101 ALA A O 1
ATOM 800 N N . SER A 1 102 ? 6.695 -2.103 -13.294 1.00 91.62 102 SER A N 1
ATOM 801 C CA . SER A 1 102 ? 8.068 -2.121 -12.764 1.00 91.62 102 SER A CA 1
ATOM 802 C C . SER A 1 102 ? 8.488 -3.499 -12.255 1.00 91.62 102 SER A C 1
ATOM 804 O O . SER A 1 102 ? 8.112 -3.916 -11.161 1.00 91.62 102 SER A O 1
ATOM 806 N N . ASP A 1 103 ? 9.343 -4.176 -13.023 1.00 91.06 103 ASP A N 1
ATOM 807 C CA . ASP A 1 103 ? 9.957 -5.444 -12.610 1.00 91.06 103 ASP A CA 1
ATOM 808 C C . ASP A 1 103 ? 10.887 -5.256 -11.403 1.00 91.06 103 ASP A C 1
ATOM 810 O O . ASP A 1 103 ? 10.948 -6.116 -10.531 1.00 91.06 103 ASP A O 1
ATOM 814 N N . ALA A 1 104 ? 11.560 -4.104 -11.310 1.00 91.81 104 ALA A N 1
ATOM 815 C CA . ALA A 1 104 ? 12.457 -3.795 -10.200 1.00 91.81 104 ALA A CA 1
ATOM 816 C C . ALA A 1 104 ? 11.708 -3.686 -8.862 1.00 91.81 104 ALA A C 1
ATOM 818 O O . ALA A 1 104 ? 12.186 -4.204 -7.857 1.00 91.81 104 ALA A O 1
ATOM 819 N N . LEU A 1 105 ? 10.531 -3.046 -8.849 1.00 94.44 105 LEU A N 1
ATOM 820 C CA . LEU A 1 105 ? 9.698 -2.962 -7.642 1.00 94.44 105 LEU A CA 1
ATOM 821 C C . LEU A 1 105 ? 9.023 -4.300 -7.332 1.00 94.44 105 LEU A C 1
ATOM 823 O O . LEU A 1 105 ? 8.964 -4.702 -6.175 1.00 94.44 105 LEU A O 1
ATOM 827 N N . ARG A 1 106 ? 8.600 -5.049 -8.357 1.00 93.12 106 ARG A N 1
ATOM 828 C CA .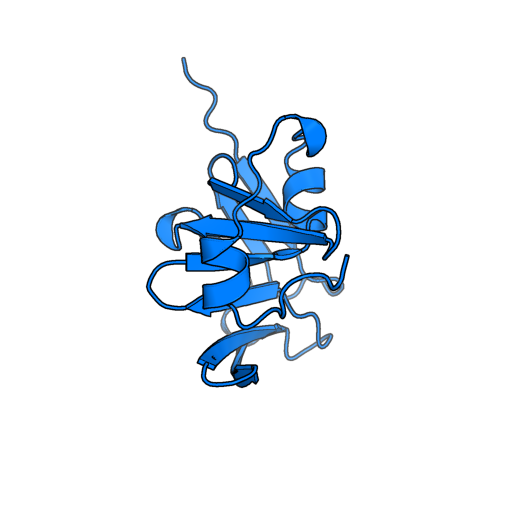 ARG A 1 106 ? 8.119 -6.426 -8.176 1.00 93.12 106 ARG A CA 1
ATOM 829 C C . ARG A 1 106 ? 9.159 -7.283 -7.445 1.00 93.12 106 ARG A C 1
ATOM 831 O O . ARG A 1 106 ? 8.846 -7.901 -6.427 1.00 93.12 106 ARG A O 1
ATOM 838 N N . GLU A 1 107 ? 10.390 -7.304 -7.954 1.00 92.38 107 GLU A N 1
ATOM 839 C CA . GLU A 1 107 ? 11.492 -8.076 -7.376 1.00 92.38 107 GLU A CA 1
ATOM 840 C C . GLU A 1 107 ? 11.875 -7.554 -5.985 1.00 92.38 107 GLU A C 1
ATOM 842 O O . GLU A 1 107 ? 12.067 -8.356 -5.073 1.00 92.38 107 GLU A O 1
ATOM 847 N N . SER A 1 108 ? 11.916 -6.231 -5.772 1.00 93.38 108 SER A N 1
ATOM 848 C CA . SER A 1 108 ? 12.237 -5.659 -4.457 1.00 93.38 108 SER A CA 1
ATOM 849 C C . SER A 1 108 ? 11.177 -5.973 -3.400 1.00 93.38 108 SER A C 1
ATOM 851 O O . SER A 1 108 ? 11.503 -6.083 -2.222 1.00 93.38 108 SER A O 1
ATOM 853 N N . PHE A 1 109 ? 9.926 -6.202 -3.784 1.00 94.94 109 PHE A N 1
ATOM 854 C CA . PHE A 1 109 ? 8.893 -6.691 -2.872 1.00 94.94 109 PHE A CA 1
ATOM 855 C C . PHE A 1 109 ? 8.843 -8.218 -2.769 1.00 94.94 109 PHE A C 1
ATOM 857 O O . PHE A 1 109 ? 7.993 -8.747 -2.060 1.00 94.94 109 PHE A O 1
ATOM 864 N N . GLY A 1 110 ? 9.764 -8.940 -3.415 1.00 92.75 110 GLY A N 1
ATOM 865 C CA . GLY A 1 110 ? 9.895 -10.396 -3.320 1.00 92.75 110 GLY A CA 1
ATOM 866 C C . GLY A 1 110 ? 8.877 -11.189 -4.112 1.00 92.75 110 GLY A C 1
ATOM 867 O O . GLY A 1 110 ? 8.708 -12.384 -3.868 1.00 92.75 110 GLY A O 1
ATOM 868 N N . HIS A 1 111 ? 8.197 -10.549 -5.056 1.00 91.75 111 HIS A N 1
ATOM 869 C CA . HIS A 1 111 ? 7.359 -11.269 -5.997 1.00 91.75 111 HIS A CA 1
ATOM 870 C C . HIS A 1 111 ? 8.248 -11.934 -7.041 1.00 91.75 111 HIS A C 1
ATOM 872 O O . HIS A 1 111 ? 9.115 -11.297 -7.643 1.00 91.75 111 HIS A O 1
ATOM 878 N N . ALA A 1 112 ? 8.045 -13.235 -7.245 1.00 80.12 112 ALA A N 1
ATOM 879 C CA . ALA A 1 112 ? 8.781 -13.983 -8.253 1.00 80.12 112 ALA A CA 1
ATOM 880 C C . ALA A 1 112 ? 8.547 -13.387 -9.651 1.00 80.12 112 ALA A C 1
ATOM 882 O O . ALA A 1 112 ? 7.481 -12.831 -9.937 1.00 80.12 112 ALA A O 1
ATOM 883 N N . ARG A 1 113 ? 9.529 -13.547 -10.547 1.00 62.94 113 ARG A N 1
ATOM 884 C CA . ARG A 1 113 ? 9.299 -13.284 -11.971 1.00 62.94 113 ARG A CA 1
ATOM 885 C C . ARG A 1 113 ? 8.128 -14.153 -12.436 1.00 62.94 113 ARG A C 1
ATOM 887 O O . ARG A 1 113 ? 8.131 -15.347 -12.124 1.00 62.94 113 ARG A O 1
ATOM 894 N N . PRO A 1 114 ? 7.148 -13.592 -13.165 1.00 56.09 114 PRO A N 1
ATOM 895 C CA . PRO A 1 114 ? 6.185 -14.413 -13.877 1.00 56.09 114 PRO A CA 1
ATOM 896 C C . PRO A 1 114 ? 6.975 -15.412 -14.723 1.00 56.09 114 PRO A C 1
ATOM 898 O O . PRO A 1 114 ? 7.882 -15.012 -15.453 1.00 56.09 114 PRO A O 1
ATOM 901 N N . VAL A 1 115 ? 6.699 -16.700 -14.552 1.00 54.88 115 VAL A N 1
ATOM 902 C CA . VAL A 1 115 ? 7.208 -17.712 -15.475 1.00 54.88 115 VAL A CA 1
ATOM 903 C C . VAL A 1 115 ? 6.400 -17.518 -16.757 1.00 54.88 115 VAL A C 1
ATOM 905 O O . VAL A 1 115 ? 5.170 -17.545 -16.682 1.00 54.88 115 VAL A O 1
ATOM 908 N N . ASP A 1 116 ? 7.084 -17.200 -17.858 1.00 50.94 116 ASP A N 1
ATOM 909 C CA . ASP A 1 116 ? 6.472 -16.978 -19.177 1.00 50.94 116 ASP A CA 1
ATOM 910 C C . ASP A 1 116 ? 5.676 -18.197 -19.675 1.00 50.94 116 ASP A C 1
ATOM 912 O O . ASP A 1 116 ? 6.121 -19.347 -19.432 1.00 50.94 116 ASP A O 1
#

pLDDT: mean 88.79, std 11.72, range [31.75, 97.38]

Secondary structure (DSSP, 8-state):
-----EEEEE-TTSS-EEEEES--SEEETTTTEEEEEGGGEEEEE-GGGEEEEEEEETTEEEEEEEETTT--EEEEEETTEEEEEHHHHHHTT--GGGSPB-HHHHHHTTPPPPP-

Sequence (116 aa):
MSNNLYARAECGCGAVALLVAGEPEAVDPRLRLAWWPETALQLTQGADWLELTDERRGEHRLLVESCRRCGDRLMVSRDGWVETTLEWVERLGLEVSTLRASDALRESFGHARPVD